Protein AF-A0A224Z3R9-F1 (afdb_monomer)

Organism: NCBI:txid60191

InterPro domains:
  IPR012932 Vitamin K epoxide reductase [PF07884] (18-103)
  IPR012932 Vitamin K epoxide reductase [SM00756] (10-106)
  IPR038354 VKOR domain superfamily [G3DSA:1.20.1440.130] (4-107)
  IPR042406 Vitamin K epoxide reductase complex subunit 1 [PTHR14519] (12-103)
  IPR042406 Vitamin K epoxide reductase complex subunit 1 [cd12917] (35-104)

Foldseek 3Di:
DPPDPVVVVLVVVLVVLLVVLVVLLVVLVLLQVLLVVCVVDVPDADPQCPDPVGGSSVVLPDCCQWLNVPCCVPPNPPDPSRGGPSVVSNVVSVVSNVVSVVVVVPVPPDD

Mean predicted aligned error: 9.03 Å

Solvent-accessible surface area (backbone atoms only — not comparable to full-atom values): 6370 Å² total; per-residue (Å²): 133,81,84,79,56,65,66,63,50,51,52,52,49,47,53,50,51,44,52,52,23,53,52,45,30,54,54,18,52,50,48,40,52,48,49,56,44,42,71,75,33,85,82,60,77,56,91,65,50,78,41,99,90,45,37,50,66,64,53,47,74,33,73,52,22,36,24,68,49,49,38,50,80,75,64,42,80,89,33,90,70,59,37,52,44,30,57,58,41,33,55,47,26,52,50,51,38,52,53,60,47,47,81,74,72,63,84,86,76,72,128

Nearest PDB structures (foldseek):
  6wv8-assembly1_A  TM=9.655E-01  e=5.264E-07  Pseudotevenvirus RB43
  6wvb-assembly1_A  TM=9.705E-01  e=1.877E-06  Pseudotevenvirus RB43
  6wv3-assembly1_A  TM=9.610E-01  e=5.627E-06  Aequorea victoria
  6wvi-assembly1_A  TM=8.363E-01  e=1.607E-04  Aequorea victoria
  6wv4-assembly1_A  TM=8.781E-01  e=9.636E-04  Aequorea victoria

Structure (mmCIF, N/CA/C/O backbone):
data_AF-A0A224Z3R9-F1
#
_entry.id   AF-A0A224Z3R9-F1
#
loop_
_atom_site.group_PDB
_atom_site.id
_atom_site.type_symbol
_atom_site.label_atom_id
_atom_site.label_alt_id
_atom_site.label_comp_id
_atom_site.label_asym_id
_atom_site.label_entity_id
_atom_site.label_seq_id
_atom_site.pdbx_PDB_ins_code
_atom_site.Cartn_x
_atom_site.Cartn_y
_atom_site.Cartn_z
_atom_site.occupancy
_atom_site.B_iso_or_equiv
_atom_site.auth_seq_id
_atom_site.auth_comp_id
_atom_site.auth_asym_id
_atom_site.auth_atom_id
_atom_site.pdbx_PDB_model_num
ATOM 1 N N . MET A 1 1 ? 37.344 -8.173 -14.096 1.00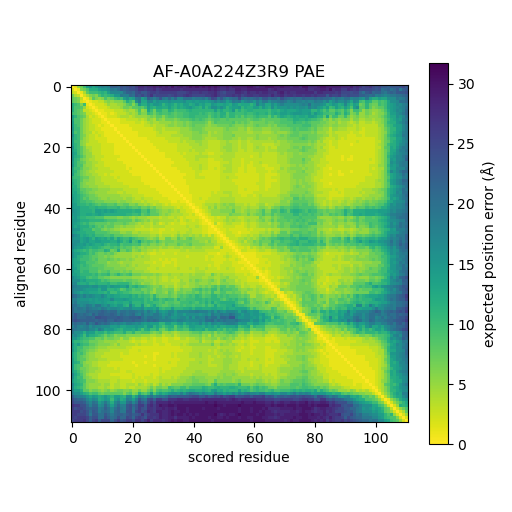 48.84 1 MET A N 1
ATOM 2 C CA . MET A 1 1 ? 35.997 -7.574 -13.969 1.00 48.84 1 MET A CA 1
ATOM 3 C C . MET A 1 1 ? 35.228 -7.816 -15.259 1.00 48.84 1 MET A C 1
ATOM 5 O O . MET A 1 1 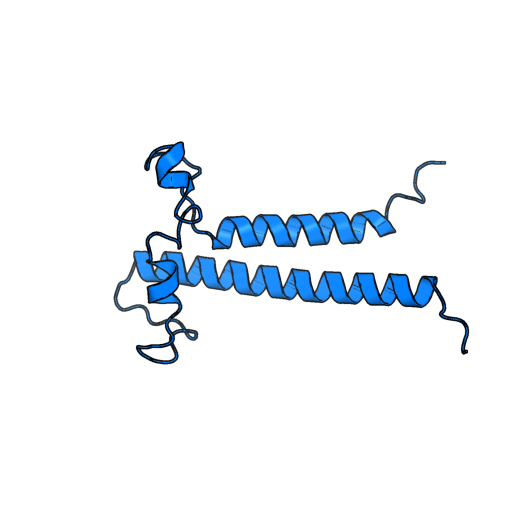? 35.699 -7.387 -16.302 1.00 48.84 1 MET A O 1
ATOM 9 N N . LEU A 1 2 ? 34.089 -8.511 -15.215 1.00 63.53 2 LEU A N 1
ATOM 10 C CA . LEU A 1 2 ? 33.161 -8.565 -16.353 1.00 63.53 2 LEU A CA 1
ATOM 11 C C . LEU A 1 2 ? 32.561 -7.160 -16.575 1.00 63.53 2 LEU A C 1
ATOM 13 O O . LEU A 1 2 ? 32.200 -6.519 -15.584 1.00 63.53 2 LEU A O 1
ATOM 17 N N . PRO A 1 3 ? 32.450 -6.660 -17.820 1.00 59.47 3 PRO A N 1
ATOM 18 C CA . PRO A 1 3 ? 31.829 -5.367 -18.081 1.00 59.47 3 PRO A CA 1
ATOM 19 C C . PRO A 1 3 ? 30.344 -5.437 -17.707 1.00 59.47 3 PRO A C 1
ATOM 21 O O . PRO A 1 3 ? 29.580 -6.235 -18.251 1.00 59.47 3 PRO A O 1
ATOM 24 N N . ALA A 1 4 ? 29.925 -4.615 -16.746 1.00 70.62 4 ALA A N 1
ATOM 25 C CA . ALA A 1 4 ? 28.522 -4.500 -16.375 1.00 70.62 4 ALA A CA 1
ATOM 26 C C . ALA A 1 4 ? 27.751 -3.870 -17.543 1.00 70.62 4 ALA A C 1
ATOM 28 O O . ALA A 1 4 ? 27.922 -2.685 -17.809 1.00 70.62 4 ALA A O 1
ATOM 29 N N . ASN A 1 5 ? 26.909 -4.646 -18.234 1.00 78.19 5 ASN A N 1
ATOM 30 C CA . ASN A 1 5 ? 26.039 -4.135 -19.295 1.00 78.19 5 ASN A CA 1
ATOM 31 C C . ASN A 1 5 ? 25.021 -3.135 -18.691 1.00 78.19 5 ASN A C 1
ATOM 33 O O . ASN A 1 5 ? 24.115 -3.553 -17.955 1.00 78.19 5 ASN A O 1
ATOM 37 N N . PRO A 1 6 ? 25.136 -1.825 -18.983 1.00 74.19 6 PRO A N 1
ATOM 38 C CA . PRO A 1 6 ? 24.301 -0.807 -18.356 1.00 74.19 6 PRO A CA 1
ATOM 39 C C . PRO A 1 6 ? 22.842 -0.861 -18.831 1.00 74.19 6 PRO A C 1
ATOM 41 O O . PRO A 1 6 ? 21.943 -0.549 -18.047 1.00 74.19 6 PRO A O 1
ATOM 44 N N . GLN A 1 7 ? 22.579 -1.333 -20.055 1.00 79.06 7 GLN A N 1
ATOM 45 C CA . GLN A 1 7 ? 21.218 -1.524 -20.570 1.00 79.06 7 GLN A CA 1
ATOM 46 C C . GLN A 1 7 ? 20.515 -2.718 -19.912 1.00 79.06 7 GLN A C 1
ATOM 48 O O . GLN A 1 7 ? 19.363 -2.606 -19.482 1.00 79.06 7 GLN A O 1
ATOM 53 N N . ALA A 1 8 ? 21.220 -3.842 -19.743 1.00 76.75 8 ALA A N 1
ATOM 54 C CA . ALA A 1 8 ? 20.691 -4.997 -19.016 1.00 76.75 8 ALA A CA 1
ATOM 55 C C . ALA A 1 8 ? 20.442 -4.664 -17.534 1.00 76.75 8 ALA A C 1
ATOM 57 O O . ALA A 1 8 ? 19.437 -5.089 -16.962 1.00 76.75 8 ALA A O 1
ATOM 58 N N . ARG A 1 9 ? 21.314 -3.851 -16.919 1.00 78.81 9 ARG A N 1
ATOM 59 C CA . ARG A 1 9 ? 21.136 -3.353 -15.545 1.00 78.81 9 ARG A CA 1
ATOM 60 C C . ARG A 1 9 ? 19.901 -2.457 -15.417 1.00 78.81 9 ARG A C 1
ATOM 62 O O . ARG A 1 9 ? 19.113 -2.654 -14.496 1.00 78.81 9 ARG A O 1
ATOM 69 N N . ARG A 1 10 ? 19.701 -1.515 -16.349 1.00 80.44 10 ARG A N 1
ATOM 70 C CA . ARG A 1 10 ? 18.529 -0.618 -16.371 1.00 80.44 10 ARG A CA 1
ATOM 71 C C . ARG A 1 10 ? 17.225 -1.400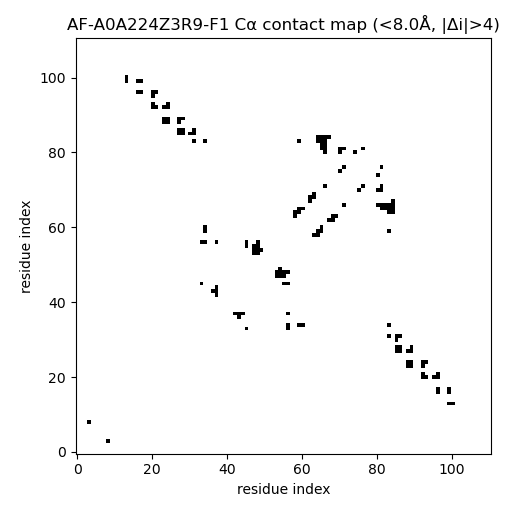 -16.559 1.00 80.44 10 ARG A C 1
ATOM 73 O O . ARG A 1 10 ? 16.266 -1.146 -15.840 1.00 80.44 10 ARG A O 1
ATOM 80 N N . SER A 1 11 ? 17.207 -2.388 -17.452 1.00 79.94 11 SER A N 1
ATOM 81 C CA . SER A 1 11 ? 16.022 -3.226 -17.699 1.00 79.94 11 SER A CA 1
ATOM 82 C C . SER A 1 11 ? 15.655 -4.090 -16.489 1.00 79.94 11 SER A C 1
ATOM 84 O O . SER A 1 11 ? 14.492 -4.139 -16.098 1.00 79.94 11 SER A O 1
ATOM 86 N N . ARG A 1 12 ? 16.644 -4.705 -15.824 1.00 85.31 12 ARG A N 1
ATOM 87 C CA . ARG A 1 12 ? 16.415 -5.459 -14.578 1.00 85.31 12 ARG A CA 1
ATOM 88 C C . ARG A 1 12 ? 15.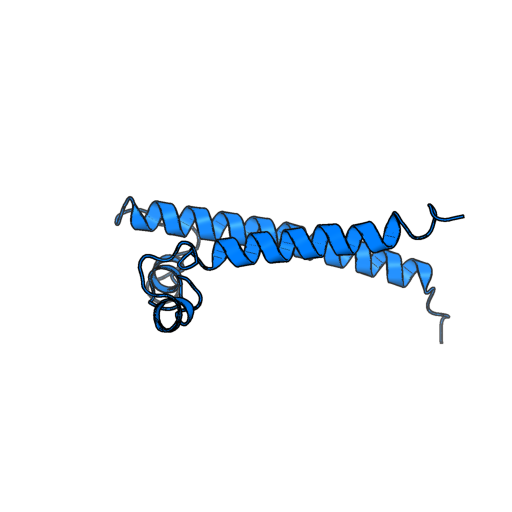877 -4.574 -13.456 1.00 85.31 12 ARG A C 1
ATOM 90 O O . ARG A 1 12 ? 14.978 -5.000 -12.742 1.00 85.31 12 ARG A O 1
ATOM 97 N N . LEU A 1 13 ? 16.392 -3.349 -13.325 1.00 84.88 13 LEU A N 1
ATOM 98 C CA . LEU A 1 13 ? 15.923 -2.399 -12.316 1.00 84.88 13 LEU A CA 1
ATOM 99 C C . LEU A 1 13 ? 14.480 -1.947 -12.584 1.00 84.88 13 LEU A C 1
ATOM 101 O O . LEU A 1 13 ? 13.692 -1.876 -11.648 1.00 84.88 13 LEU A O 1
ATOM 105 N N . LYS A 1 14 ? 14.115 -1.703 -13.850 1.00 85.12 14 LYS A N 1
ATOM 106 C CA . LYS A 1 14 ? 12.735 -1.376 -14.248 1.00 85.12 14 LYS A CA 1
ATOM 107 C C . LYS A 1 14 ? 11.765 -2.509 -13.917 1.00 85.12 14 LYS A C 1
ATOM 109 O O . LYS A 1 14 ? 10.734 -2.256 -13.305 1.00 85.12 14 LYS A O 1
ATOM 114 N N . ILE A 1 15 ? 12.121 -3.749 -14.263 1.00 88.00 15 ILE A N 1
ATOM 115 C CA . ILE A 1 15 ? 11.310 -4.935 -13.948 1.00 88.00 15 ILE A CA 1
ATOM 116 C C . ILE A 1 15 ? 11.171 -5.096 -12.433 1.00 88.00 15 ILE A C 1
ATOM 118 O O . ILE A 1 15 ? 10.064 -5.273 -11.936 1.00 88.00 15 ILE A O 1
ATOM 122 N N . PHE A 1 16 ? 12.275 -4.985 -11.693 1.00 90.31 16 PHE A N 1
ATOM 123 C CA . PHE A 1 16 ? 12.253 -5.063 -10.236 1.00 90.31 16 PHE A CA 1
ATOM 124 C C . PHE A 1 16 ? 11.344 -3.990 -9.625 1.00 90.31 16 PHE A C 1
ATOM 126 O O . PHE A 1 16 ? 10.472 -4.313 -8.823 1.00 90.31 16 PHE A O 1
ATOM 133 N N . ASN A 1 17 ? 11.496 -2.732 -10.047 1.00 89.06 17 ASN A N 1
ATOM 134 C CA . ASN A 1 17 ? 10.670 -1.629 -9.566 1.00 89.06 17 ASN A CA 1
ATOM 135 C C . ASN A 1 17 ? 9.185 -1.853 -9.881 1.00 89.06 17 ASN A C 1
ATOM 137 O O . ASN A 1 17 ? 8.343 -1.661 -9.010 1.00 89.06 17 ASN A O 1
ATOM 141 N N . ALA A 1 18 ? 8.864 -2.311 -11.094 1.00 89.75 18 ALA A N 1
ATOM 142 C CA . ALA A 1 18 ? 7.494 -2.624 -11.484 1.00 89.75 18 ALA A CA 1
ATOM 143 C C . ALA A 1 18 ? 6.892 -3.732 -10.605 1.00 89.75 18 ALA A C 1
ATOM 145 O O . ALA A 1 18 ? 5.788 -3.566 -10.095 1.00 89.75 18 ALA A O 1
ATOM 146 N N . VAL A 1 19 ? 7.632 -4.819 -10.359 1.00 93.69 19 VAL A N 1
ATOM 147 C CA . VAL A 1 19 ? 7.186 -5.916 -9.484 1.00 93.69 19 VAL A CA 1
ATOM 148 C C . VAL A 1 19 ? 6.934 -5.416 -8.062 1.00 93.69 19 VAL A C 1
ATOM 150 O O . VAL A 1 19 ? 5.871 -5.682 -7.505 1.00 93.69 19 VAL A O 1
ATOM 153 N N . VAL A 1 20 ? 7.868 -4.654 -7.485 1.00 93.81 20 VAL A N 1
ATOM 154 C CA . VAL A 1 20 ? 7.714 -4.097 -6.132 1.00 93.81 20 VAL A CA 1
ATOM 155 C C . VAL A 1 20 ? 6.516 -3.151 -6.055 1.00 93.81 20 VAL A C 1
ATOM 157 O O . VAL A 1 20 ? 5.749 -3.234 -5.100 1.00 93.81 20 VAL A O 1
ATOM 160 N N . CYS A 1 21 ? 6.304 -2.298 -7.061 1.00 92.94 21 CYS A N 1
ATOM 161 C CA . CYS A 1 21 ? 5.151 -1.399 -7.097 1.00 92.94 21 CYS A CA 1
ATOM 162 C C . CYS A 1 21 ? 3.831 -2.166 -7.202 1.00 92.94 21 CYS A C 1
ATOM 164 O O . CYS A 1 21 ? 2.897 -1.846 -6.476 1.00 92.94 21 CYS A O 1
ATOM 166 N N . VAL A 1 22 ? 3.748 -3.196 -8.050 1.00 93.69 22 VAL A N 1
ATOM 167 C CA . VAL A 1 22 ? 2.539 -4.028 -8.174 1.00 93.69 22 VAL A CA 1
ATOM 168 C C . VAL A 1 22 ? 2.219 -4.715 -6.848 1.00 93.69 22 VAL A C 1
ATOM 170 O O . VAL A 1 22 ? 1.083 -4.643 -6.384 1.00 93.69 22 VAL A O 1
ATOM 173 N N . VAL A 1 23 ? 3.217 -5.320 -6.196 1.00 96.00 23 VAL A N 1
ATOM 174 C CA . VAL A 1 23 ? 3.040 -5.918 -4.863 1.00 96.00 23 VAL A CA 1
ATOM 175 C C . VAL A 1 23 ? 2.611 -4.856 -3.844 1.00 96.00 23 VAL A C 1
ATOM 177 O O . VAL A 1 23 ? 1.679 -5.088 -3.078 1.00 96.00 23 VAL A O 1
ATOM 180 N N . GLY A 1 24 ? 3.230 -3.674 -3.871 1.00 94.38 24 GLY A N 1
ATOM 181 C CA . GLY A 1 24 ? 2.885 -2.546 -3.006 1.00 94.38 24 GLY A CA 1
ATOM 182 C C . GLY A 1 24 ? 1.439 -2.075 -3.173 1.00 94.38 24 GLY A C 1
ATOM 183 O O . GLY A 1 24 ? 0.746 -1.878 -2.174 1.00 94.38 24 GLY A O 1
ATOM 184 N N . VAL A 1 25 ? 0.944 -1.964 -4.411 1.00 94.62 25 VAL A N 1
ATOM 185 C CA . VAL A 1 25 ? -0.465 -1.641 -4.694 1.00 94.62 25 VAL A CA 1
ATOM 186 C C . VAL A 1 25 ? -1.386 -2.723 -4.139 1.00 94.62 25 VAL A C 1
ATOM 188 O O . VAL A 1 25 ? -2.337 -2.389 -3.440 1.00 94.62 25 VAL A O 1
ATOM 191 N N . VAL A 1 26 ? -1.100 -4.005 -4.389 1.00 96.12 26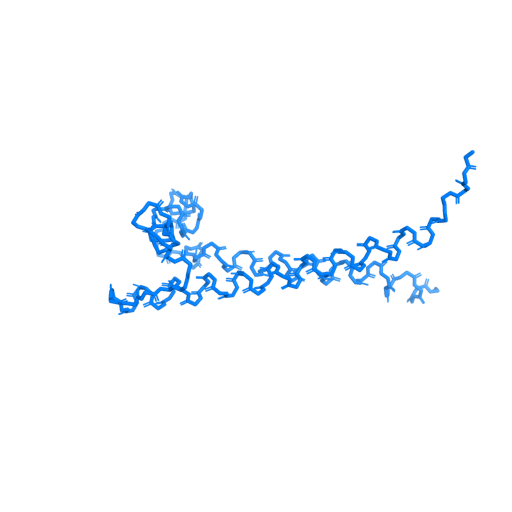 VAL A N 1
ATOM 192 C CA . VAL A 1 26 ? -1.931 -5.119 -3.894 1.00 96.12 26 VAL A CA 1
ATOM 193 C C . VAL A 1 26 ? -2.022 -5.106 -2.368 1.00 96.12 26 VAL A C 1
ATOM 195 O O . VAL A 1 26 ? -3.119 -5.198 -1.820 1.00 96.12 26 VAL A O 1
ATOM 198 N N . VAL A 1 27 ? -0.890 -4.943 -1.677 1.00 94.88 27 VAL A N 1
ATOM 199 C CA . VAL A 1 27 ? -0.854 -4.873 -0.209 1.00 94.88 27 VAL A CA 1
ATOM 200 C C . VAL A 1 27 ? -1.603 -3.643 0.303 1.00 94.88 27 VAL A C 1
ATOM 202 O O . VAL A 1 27 ? -2.340 -3.746 1.280 1.00 94.88 27 VAL A O 1
ATOM 205 N N . SER A 1 28 ? -1.468 -2.497 -0.367 1.00 95.00 28 SER A N 1
ATOM 206 C CA . SER A 1 28 ? -2.140 -1.257 0.040 1.00 95.00 28 SER A CA 1
ATOM 207 C C . SER A 1 28 ? -3.656 -1.337 -0.169 1.00 95.00 28 SER A C 1
ATOM 209 O O . SER A 1 28 ? -4.414 -0.956 0.715 1.00 95.00 28 SER A O 1
ATOM 211 N N . VAL A 1 29 ? -4.120 -1.908 -1.285 1.00 95.12 29 VAL A N 1
ATOM 212 C CA . VAL A 1 29 ? -5.551 -2.179 -1.519 1.00 95.12 29 VAL A CA 1
ATOM 213 C C . VAL A 1 29 ? -6.092 -3.167 -0.489 1.00 95.12 29 VAL A C 1
ATOM 215 O O . VAL A 1 29 ? -7.184 -2.970 0.037 1.00 95.12 29 VAL A O 1
ATOM 218 N N . TYR A 1 30 ? -5.333 -4.214 -0.162 1.00 94.56 30 TYR A N 1
ATOM 219 C CA . TYR A 1 30 ? -5.732 -5.157 0.877 1.00 94.56 30 TYR A CA 1
ATOM 220 C C . TYR A 1 30 ? -5.861 -4.476 2.246 1.00 94.56 30 TYR A C 1
ATOM 222 O O . TYR A 1 30 ? -6.873 -4.664 2.915 1.00 94.56 30 TYR A O 1
ATOM 230 N N . ALA A 1 31 ? -4.893 -3.640 2.633 1.00 93.12 31 ALA A N 1
ATOM 231 C CA . ALA A 1 31 ? -4.960 -2.857 3.866 1.00 93.12 31 ALA A CA 1
ATOM 232 C C . ALA A 1 31 ? -6.198 -1.948 3.899 1.00 93.12 31 ALA A C 1
ATOM 234 O O . ALA A 1 31 ? -6.922 -1.969 4.888 1.00 93.12 31 ALA A O 1
ATOM 235 N N . TYR A 1 32 ? -6.500 -1.258 2.793 1.00 92.88 32 TYR A N 1
ATOM 236 C CA . TYR A 1 32 ? -7.701 -0.428 2.660 1.00 92.88 32 TYR A CA 1
ATOM 237 C C . TYR A 1 32 ? -8.991 -1.230 2.876 1.00 92.88 32 TYR A C 1
ATOM 239 O O . TYR A 1 32 ? -9.853 -0.835 3.654 1.00 92.88 32 TYR A O 1
ATOM 247 N N . VAL A 1 33 ? -9.114 -2.397 2.236 1.00 92.44 33 VAL A N 1
ATOM 248 C CA . VAL A 1 33 ? -10.292 -3.265 2.401 1.00 92.44 33 VAL A CA 1
ATOM 249 C C . VAL A 1 33 ? -10.415 -3.769 3.837 1.00 92.44 33 VAL A C 1
ATOM 251 O O . VAL A 1 33 ? -11.523 -3.840 4.364 1.00 92.44 33 VAL A O 1
ATOM 254 N N . VAL A 1 34 ? -9.297 -4.136 4.468 1.00 92.50 34 VAL A N 1
ATOM 255 C CA . VAL A 1 34 ? -9.287 -4.578 5.866 1.00 92.50 34 VAL A CA 1
ATOM 256 C 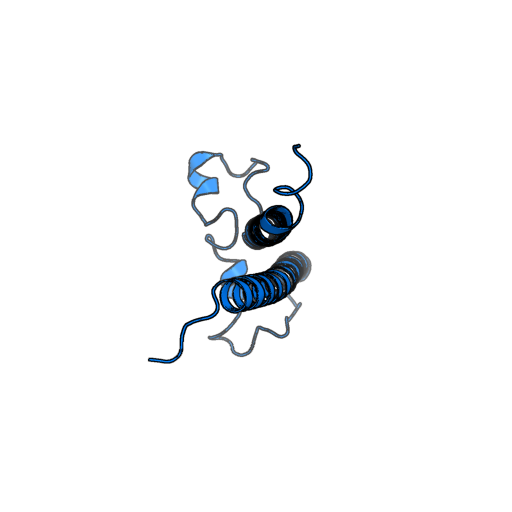C . VAL A 1 34 ? -9.718 -3.448 6.794 1.00 92.50 34 VAL A C 1
ATOM 258 O O . VAL A 1 34 ? -10.573 -3.683 7.638 1.00 92.50 34 VAL A O 1
ATOM 261 N N . GLU A 1 35 ? -9.177 -2.246 6.608 1.00 90.50 35 GLU A N 1
ATOM 262 C CA . GLU A 1 35 ? -9.552 -1.033 7.340 1.00 90.50 35 GLU A CA 1
ATOM 263 C C . GLU A 1 35 ? -11.049 -0.751 7.230 1.00 90.50 35 GLU A C 1
ATOM 265 O O . GLU A 1 35 ? -11.741 -0.710 8.242 1.00 90.50 35 GLU A O 1
ATOM 270 N N . THR A 1 36 ? -11.577 -0.643 6.006 1.00 89.31 36 THR A N 1
ATOM 271 C CA . THR A 1 36 ? -12.998 -0.335 5.789 1.00 89.31 36 THR A CA 1
ATOM 272 C C . THR A 1 36 ? -13.910 -1.406 6.389 1.00 89.31 36 THR A C 1
ATOM 274 O O . THR A 1 36 ? -14.867 -1.082 7.084 1.00 89.31 36 THR A O 1
ATOM 277 N N . ARG A 1 37 ? -13.601 -2.693 6.188 1.00 90.31 37 ARG A N 1
ATOM 278 C CA . ARG A 1 37 ? -14.437 -3.782 6.720 1.00 90.31 37 ARG A CA 1
ATOM 279 C C . ARG A 1 37 ? -14.352 -3.918 8.233 1.00 90.31 37 ARG A C 1
ATOM 281 O O . ARG A 1 37 ? -15.346 -4.276 8.851 1.00 90.31 37 ARG A O 1
ATOM 288 N N . ALA A 1 38 ? -13.189 -3.656 8.822 1.00 88.56 38 ALA A N 1
ATOM 289 C CA . ALA A 1 38 ? -13.027 -3.672 10.270 1.00 88.56 38 ALA A CA 1
ATOM 290 C C . ALA A 1 38 ? -13.722 -2.482 10.950 1.00 88.56 38 ALA A C 1
ATOM 292 O O . ALA A 1 38 ? -14.106 -2.595 12.112 1.00 88.56 38 ALA A O 1
ATOM 293 N N . GLU A 1 39 ? -13.884 -1.358 10.245 1.00 86.19 39 GLU A N 1
ATOM 294 C CA . GLU A 1 39 ? -14.693 -0.224 10.706 1.00 86.19 39 GLU A CA 1
ATOM 295 C C . GLU A 1 39 ? -16.198 -0.508 10.617 1.00 86.19 39 GLU A C 1
ATOM 297 O O . GLU A 1 39 ? -16.943 -0.130 11.520 1.00 86.19 39 GLU A O 1
ATOM 302 N N . GLU A 1 40 ? -16.646 -1.185 9.556 1.00 88.19 40 GLU A N 1
ATOM 303 C CA . GLU A 1 40 ? -18.058 -1.539 9.356 1.00 88.19 40 GLU A CA 1
ATOM 304 C C . GLU A 1 40 ? -18.527 -2.685 10.265 1.00 88.19 40 GLU A C 1
ATOM 306 O O . GLU A 1 40 ? -19.627 -2.623 10.818 1.00 88.19 40 GLU A O 1
ATOM 311 N N . ASP A 1 41 ? -17.710 -3.731 10.425 1.00 89.06 41 ASP A N 1
ATOM 312 C CA . ASP A 1 41 ? -18.037 -4.909 11.227 1.00 89.06 41 ASP A CA 1
ATOM 313 C C . ASP A 1 41 ? -16.919 -5.231 12.238 1.00 89.06 41 ASP A C 1
ATOM 315 O O . ASP A 1 41 ? -15.876 -5.780 11.868 1.00 89.06 41 ASP A O 1
ATOM 319 N N . PRO A 1 42 ? -17.137 -4.996 13.547 1.00 81.50 42 PRO A N 1
ATOM 320 C CA . PRO A 1 42 ? -16.148 -5.298 14.580 1.00 81.50 42 PRO A CA 1
ATOM 321 C C . PRO A 1 42 ? -15.902 -6.804 14.786 1.00 81.50 42 PRO A C 1
ATOM 323 O O . PRO A 1 42 ? -14.986 -7.171 15.524 1.00 81.50 42 PRO A O 1
ATOM 326 N N . LYS A 1 43 ? -16.701 -7.696 14.178 1.00 85.88 43 LYS A N 1
ATOM 327 C CA . LYS A 1 43 ? -16.438 -9.147 14.146 1.00 85.88 43 LYS A CA 1
ATOM 328 C C . LYS A 1 43 ? -15.618 -9.589 12.936 1.00 85.88 43 LYS A C 1
ATOM 330 O O . LYS A 1 43 ? -15.240 -10.762 12.875 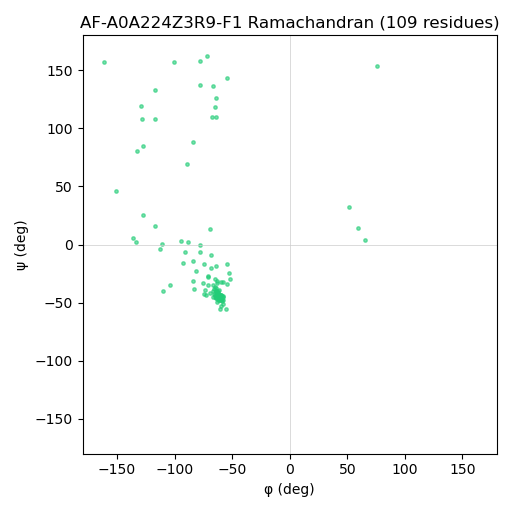1.00 85.88 43 LYS A O 1
ATOM 335 N N . TYR A 1 44 ? -15.335 -8.700 11.987 1.00 87.88 44 TYR A N 1
ATOM 336 C CA . TYR A 1 44 ? -14.513 -9.032 10.834 1.00 87.88 44 TYR A CA 1
ATOM 337 C C . TYR A 1 44 ? -13.085 -9.389 11.271 1.00 87.88 44 TYR A C 1
ATOM 339 O O . TYR A 1 44 ? -12.420 -8.625 11.967 1.00 87.88 44 TYR A O 1
ATOM 347 N N . SER A 1 45 ? -12.605 -10.563 10.851 1.00 87.94 45 SER A N 1
ATOM 348 C CA . SER A 1 45 ? -11.248 -11.034 11.137 1.00 87.94 45 SER A CA 1
ATOM 349 C C . SER A 1 45 ? -10.470 -11.196 9.827 1.00 87.94 45 SER A C 1
ATOM 351 O O . SER A 1 45 ? -10.775 -12.098 9.039 1.00 87.94 45 SER A O 1
ATOM 353 N N . PRO A 1 46 ? -9.499 -10.310 9.541 1.00 90.38 46 PRO A N 1
ATOM 354 C CA . PRO A 1 46 ? -8.707 -10.374 8.320 1.00 90.38 46 PRO A CA 1
ATOM 355 C C . PRO A 1 46 ? -7.622 -11.452 8.399 1.00 90.38 46 PRO A C 1
ATOM 357 O O . PRO A 1 46 ? -7.125 -11.788 9.469 1.00 90.38 46 PRO A O 1
ATOM 360 N N . MET A 1 47 ? -7.144 -11.923 7.243 1.00 90.69 47 MET A N 1
ATOM 361 C CA . MET A 1 47 ? -6.114 -12.977 7.179 1.00 90.69 47 MET A CA 1
ATOM 362 C C . MET A 1 47 ? -4.763 -12.564 7.778 1.00 90.69 47 MET A C 1
ATOM 364 O O . MET A 1 47 ? -3.925 -13.416 8.056 1.00 90.69 47 MET A O 1
ATOM 368 N N . CYS A 1 48 ? -4.526 -11.262 7.936 1.00 91.44 48 CYS A N 1
ATOM 369 C CA . CYS A 1 48 ? -3.277 -10.750 8.485 1.00 91.44 48 CYS A CA 1
ATOM 370 C C . CYS A 1 48 ? -3.340 -10.494 10.005 1.00 91.44 48 CYS A C 1
ATOM 372 O O . CY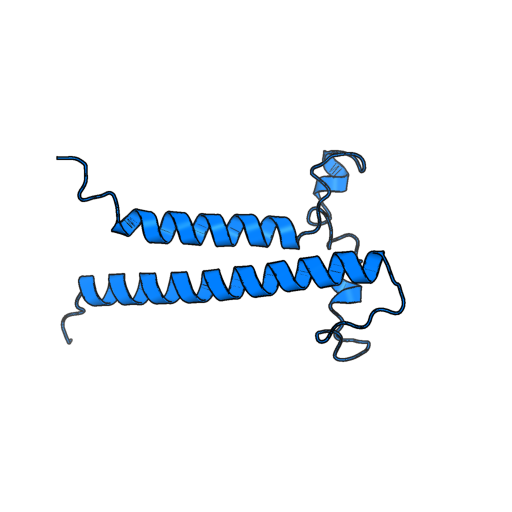S A 1 48 ? -2.341 -10.087 10.597 1.00 91.44 48 CYS A O 1
ATOM 374 N N . ASP A 1 49 ? -4.471 -10.812 10.649 1.00 91.31 49 ASP A N 1
ATOM 375 C CA . ASP A 1 49 ? -4.556 -10.997 12.101 1.00 91.31 49 ASP A CA 1
ATOM 376 C C . ASP A 1 49 ? -4.129 -12.428 12.466 1.00 91.31 49 ASP A C 1
ATOM 378 O O . ASP A 1 49 ? -4.935 -13.350 12.540 1.00 91.31 49 ASP A O 1
ATOM 382 N N . LEU A 1 50 ? -2.827 -12.620 12.687 1.00 89.94 50 LEU A N 1
ATOM 383 C CA . LEU A 1 50 ? -2.228 -13.935 12.960 1.00 89.94 50 LEU A CA 1
ATOM 384 C C . LEU A 1 50 ? -2.324 -14.334 14.439 1.00 89.94 50 LEU A C 1
ATOM 386 O O . LEU A 1 50 ? -2.347 -15.514 14.784 1.00 89.94 50 LEU A O 1
ATOM 390 N N . SER A 1 51 ? -2.296 -13.346 15.332 1.00 87.31 51 SER A N 1
ATOM 391 C CA . SER A 1 51 ? -2.244 -13.534 16.782 1.00 87.31 51 SER A CA 1
ATOM 392 C C . SER A 1 51 ? -2.692 -12.247 17.481 1.00 87.31 51 SER A C 1
ATOM 394 O O . SER A 1 51 ? -2.543 -11.168 16.906 1.00 87.31 51 SER A O 1
ATOM 396 N N . PRO A 1 52 ? -3.164 -12.285 18.741 1.00 83.38 52 PRO A N 1
ATOM 397 C CA . PRO A 1 52 ? -3.471 -11.074 19.507 1.00 83.38 52 PRO A CA 1
ATOM 398 C C . PRO A 1 52 ? -2.328 -10.044 19.569 1.00 83.38 52 PRO A C 1
ATOM 400 O O . PRO A 1 52 ? -2.617 -8.858 19.743 1.00 83.38 52 PRO A O 1
ATOM 403 N N . ASN A 1 53 ? -1.070 -10.472 19.410 1.00 87.50 53 ASN A N 1
ATOM 404 C CA . ASN A 1 53 ? 0.107 -9.594 19.379 1.00 87.50 53 ASN A CA 1
ATOM 405 C C . ASN A 1 53 ? 0.514 -9.142 17.964 1.00 87.50 53 ASN A C 1
ATOM 407 O O . ASN A 1 53 ? 1.281 -8.195 17.832 1.00 87.50 53 ASN A O 1
ATOM 411 N N . VAL A 1 54 ? 0.022 -9.806 16.913 1.00 87.81 54 VAL A N 1
ATOM 412 C CA . VAL A 1 54 ? 0.321 -9.494 15.506 1.00 87.81 54 VAL A CA 1
ATOM 413 C C . VAL A 1 54 ? -1.007 -9.350 14.776 1.00 87.81 54 VAL A C 1
ATOM 415 O O . VAL A 1 54 ? -1.531 -10.312 14.212 1.00 87.81 54 VAL A O 1
ATOM 418 N N . SER A 1 55 ? -1.566 -8.142 14.864 1.00 90.81 55 SER A N 1
ATOM 419 C CA . SER A 1 55 ? -2.860 -7.798 14.283 1.00 90.81 55 SER A CA 1
ATOM 420 C C . SER A 1 55 ? -2.765 -6.533 13.438 1.00 90.81 55 SER A C 1
ATOM 422 O O . SER A 1 55 ? -2.456 -5.452 13.946 1.00 90.81 55 SER A O 1
ATOM 424 N N . CYS A 1 56 ? -3.069 -6.681 12.151 1.00 90.94 56 CYS A N 1
ATOM 425 C CA . CYS A 1 56 ? -3.271 -5.568 11.233 1.00 90.94 56 CYS A CA 1
ATOM 426 C C . CYS A 1 56 ? -4.415 -4.676 11.690 1.00 90.94 56 CYS A C 1
ATOM 428 O O . CYS A 1 56 ? -4.281 -3.460 11.677 1.00 90.94 56 CYS A O 1
ATOM 430 N N . THR A 1 57 ? -5.523 -5.278 12.127 1.00 89.75 57 THR A N 1
ATOM 431 C CA . THR A 1 57 ? -6.724 -4.546 12.537 1.00 89.75 57 THR A CA 1
ATOM 432 C C . THR A 1 57 ? -6.414 -3.588 13.681 1.00 89.75 57 THR A C 1
ATOM 434 O O . THR A 1 57 ? -6.791 -2.421 13.637 1.00 89.75 57 THR A O 1
ATOM 437 N N . LYS A 1 58 ? -5.655 -4.044 14.689 1.00 87.38 58 LYS A N 1
ATOM 438 C CA . LYS A 1 58 ? -5.197 -3.188 15.795 1.00 87.38 58 LYS A CA 1
ATOM 439 C C . LYS A 1 58 ? -4.258 -2.078 15.329 1.00 87.38 58 LYS A C 1
ATOM 441 O O . LYS A 1 58 ? -4.345 -0.966 15.840 1.00 87.38 58 LYS A O 1
ATOM 446 N N . ALA A 1 59 ? -3.356 -2.377 14.396 1.00 88.38 59 ALA A N 1
ATOM 447 C CA . ALA A 1 59 ? -2.428 -1.386 13.862 1.00 88.38 59 ALA A CA 1
ATOM 448 C C . ALA A 1 59 ? -3.165 -0.297 13.066 1.00 88.38 59 ALA A C 1
ATOM 450 O O . ALA A 1 59 ? -2.914 0.890 13.267 1.00 88.38 59 ALA A O 1
ATOM 451 N N . PHE A 1 60 ? -4.106 -0.691 12.214 1.00 87.56 60 PHE A N 1
ATOM 452 C CA . PHE A 1 60 ? -4.853 0.219 11.355 1.00 87.56 60 PHE A CA 1
ATOM 453 C C . PHE A 1 60 ? -5.929 1.026 12.095 1.00 87.56 60 PHE A C 1
ATOM 455 O O . PHE A 1 60 ? -6.126 2.196 11.794 1.00 87.56 60 PHE A O 1
ATOM 462 N N . ASN A 1 61 ? -6.558 0.461 13.129 1.00 85.94 61 ASN A N 1
ATOM 463 C CA . ASN A 1 61 ? -7.481 1.203 14.000 1.00 85.94 61 ASN A CA 1
ATOM 464 C C . ASN A 1 61 ? -6.772 2.103 15.029 1.00 85.94 61 ASN A C 1
ATOM 466 O O . ASN A 1 61 ? -7.432 2.757 15.838 1.00 85.94 61 ASN A O 1
ATOM 470 N N . SER A 1 62 ? -5.437 2.132 15.052 1.00 87.25 62 SER A N 1
ATOM 471 C CA . SER A 1 62 ? -4.698 3.046 15.927 1.00 87.25 62 SER A CA 1
ATOM 472 C C . SER A 1 62 ? -4.807 4.501 15.448 1.00 87.25 62 SER A C 1
ATOM 474 O O . SER A 1 62 ? -5.094 4.758 14.280 1.00 87.25 62 SER A O 1
ATOM 476 N N . GLU A 1 63 ? -4.496 5.468 16.322 1.00 81.88 63 GLU A N 1
ATOM 477 C CA . GLU A 1 63 ? -4.419 6.903 15.967 1.00 81.88 63 GLU A CA 1
ATOM 478 C C . GLU A 1 63 ? -3.522 7.148 14.739 1.00 81.88 63 GLU A C 1
ATOM 480 O O . GLU A 1 63 ? -3.764 8.057 13.952 1.00 81.88 63 GLU A O 1
ATOM 485 N N . TYR A 1 64 ? -2.516 6.295 14.530 1.00 83.69 64 TYR A N 1
ATOM 486 C CA . TYR A 1 64 ? -1.576 6.411 13.422 1.00 83.69 64 TYR A CA 1
ATOM 487 C C . TYR A 1 64 ? -2.071 5.802 12.115 1.00 83.69 64 TYR A C 1
ATOM 489 O O . TYR A 1 64 ? -1.454 6.075 11.091 1.00 83.69 64 TYR A O 1
ATOM 497 N N . GLY A 1 65 ? -3.131 4.989 12.115 1.00 82.69 65 GLY A N 1
ATOM 498 C CA . GLY A 1 65 ? -3.633 4.309 10.915 1.00 82.69 65 GLY A CA 1
ATOM 499 C C . GLY A 1 65 ? -4.376 5.223 9.936 1.00 82.69 65 GLY A C 1
ATOM 500 O O . GLY A 1 65 ? -4.497 4.896 8.755 1.00 82.69 65 GLY A O 1
ATOM 501 N N . LYS A 1 66 ? -4.799 6.409 10.392 1.00 84.06 66 LYS A N 1
ATOM 502 C CA . LYS A 1 66 ? -5.417 7.449 9.559 1.00 84.06 66 LYS A CA 1
ATOM 503 C C . LYS A 1 66 ? -4.563 8.705 9.531 1.00 84.06 66 LYS A C 1
ATOM 505 O O . LYS A 1 66 ? -4.128 9.202 10.569 1.00 84.06 66 LYS A O 1
ATOM 510 N N . GLY A 1 67 ? -4.344 9.249 8.337 1.00 80.38 67 GLY A N 1
ATOM 511 C CA . GLY A 1 67 ? -3.625 10.505 8.134 1.00 80.38 67 GLY A CA 1
ATOM 512 C C . GLY A 1 67 ? -2.255 10.560 8.822 1.00 80.38 67 GLY A C 1
ATOM 513 O O . GLY A 1 67 ? -1.838 11.624 9.291 1.00 80.38 67 GLY A O 1
ATOM 514 N N . MET A 1 68 ? -1.579 9.411 8.936 1.00 82.94 68 MET A N 1
ATOM 515 C CA . MET A 1 68 ? -0.291 9.232 9.616 1.00 82.94 68 MET A CA 1
ATOM 516 C C . MET A 1 68 ? -0.294 9.616 11.112 1.00 82.94 68 MET A C 1
ATOM 518 O O . MET A 1 68 ? 0.774 9.832 11.683 1.00 82.94 68 MET A O 1
ATOM 522 N N . GLY A 1 69 ? -1.465 9.783 11.744 1.00 78.19 69 GLY A N 1
ATOM 523 C CA . GLY A 1 69 ? -1.613 10.316 13.112 1.00 78.19 69 GLY A CA 1
ATOM 524 C C . GLY A 1 69 ? -1.177 11.779 13.288 1.00 78.19 69 GLY A C 1
ATOM 525 O O . GLY A 1 69 ? -1.184 12.316 14.395 1.00 78.19 69 GLY A O 1
ATOM 526 N N . LEU A 1 70 ? -0.786 12.446 12.198 1.00 79.06 70 LEU A N 1
ATOM 527 C CA . LEU A 1 70 ? -0.296 13.825 12.198 1.00 79.06 70 LEU A CA 1
ATOM 528 C C . LEU A 1 70 ? -1.291 14.770 11.530 1.00 79.06 70 LEU A C 1
ATOM 530 O O . LEU A 1 70 ? -1.516 15.869 12.033 1.00 79.06 70 LEU A O 1
ATOM 534 N N . LEU A 1 71 ? -1.926 14.352 10.430 1.00 75.38 71 LEU A N 1
ATOM 535 C CA . LEU A 1 71 ? -2.827 15.216 9.658 1.00 75.38 71 LEU A CA 1
ATOM 536 C C . LEU A 1 71 ? -4.049 15.664 10.470 1.00 75.38 71 LEU A C 1
ATOM 538 O O . LEU A 1 71 ? -4.489 16.803 10.326 1.00 75.38 71 LEU A O 1
ATOM 542 N N . GLN A 1 72 ? -4.519 14.827 11.397 1.00 69.81 72 GLN A N 1
ATOM 543 C CA . GLN A 1 72 ? -5.586 15.162 12.348 1.00 69.81 72 GLN A CA 1
ATOM 544 C C . GLN A 1 72 ? -5.231 16.366 13.241 1.00 69.81 72 GLN A C 1
ATOM 546 O O . GLN A 1 72 ? -6.104 17.158 13.589 1.00 69.81 72 GLN A O 1
ATOM 551 N N . ARG A 1 73 ? -3.943 16.553 13.566 1.00 71.62 73 ARG A N 1
ATOM 552 C CA . ARG A 1 73 ? -3.456 17.652 14.420 1.00 71.62 73 ARG A CA 1
ATOM 553 C C . ARG A 1 73 ? -3.288 18.974 13.671 1.00 71.62 73 ARG A C 1
ATOM 555 O O . ARG A 1 73 ? -3.300 20.022 14.305 1.00 71.62 73 ARG A O 1
ATOM 562 N N . PHE A 1 74 ? -3.126 18.931 12.347 1.00 71.25 74 PHE A N 1
ATOM 563 C CA . PHE A 1 74 ? -2.873 20.121 11.526 1.00 71.25 74 PHE A CA 1
ATOM 564 C C . PHE A 1 74 ? -4.093 20.603 10.738 1.00 71.25 74 PHE A C 1
ATOM 566 O O . PHE A 1 74 ? -4.243 21.806 10.549 1.00 71.25 74 PHE A O 1
ATOM 573 N N . VAL A 1 75 ? -4.950 19.693 10.264 1.00 68.81 75 VAL A N 1
ATOM 574 C CA . VAL A 1 75 ? -6.029 20.018 9.310 1.00 68.81 75 VAL A CA 1
ATOM 575 C C . VAL A 1 75 ? -7.429 19.853 9.933 1.00 68.81 75 VAL A C 1
ATOM 577 O O . VAL A 1 75 ? -8.429 20.203 9.316 1.00 68.81 75 VAL A O 1
ATOM 580 N N . GLY A 1 76 ? -7.527 19.377 11.179 1.00 61.88 76 GLY A N 1
ATOM 581 C CA . GLY A 1 76 ? -8.803 19.087 11.841 1.00 61.88 76 GLY A CA 1
ATOM 582 C C . GLY A 1 76 ? -9.454 17.791 11.337 1.00 61.88 76 GLY A C 1
ATOM 583 O O . GLY A 1 76 ? -9.214 17.347 10.215 1.00 61.88 76 GLY A O 1
ATOM 584 N N . ASN A 1 77 ? -10.266 17.161 12.189 1.00 61.47 77 ASN A N 1
ATOM 585 C CA . ASN A 1 77 ? -10.797 15.809 11.956 1.00 61.47 77 ASN A CA 1
ATOM 586 C C . ASN A 1 77 ? -11.813 15.704 10.804 1.00 61.47 77 ASN A C 1
ATOM 588 O O . ASN A 1 77 ? -11.988 14.616 10.269 1.00 61.47 77 ASN A O 1
ATOM 592 N N . ASP A 1 78 ? -12.435 16.813 10.396 1.00 62.78 78 ASP A N 1
ATOM 593 C CA . ASP A 1 78 ? -13.428 16.852 9.307 1.00 62.78 78 ASP A CA 1
ATOM 594 C C . ASP A 1 78 ? -12.813 17.067 7.918 1.00 62.78 78 ASP A C 1
ATOM 596 O O . ASP A 1 78 ? -13.513 17.186 6.910 1.00 62.78 78 ASP A O 1
ATOM 600 N N . SER A 1 79 ? -11.487 17.143 7.838 1.00 69.06 79 SER A N 1
ATOM 601 C CA . SER A 1 79 ? -10.815 17.365 6.569 1.00 69.06 79 SER A CA 1
ATOM 602 C C . SER A 1 79 ? -10.755 16.089 5.740 1.00 69.06 79 SER A C 1
ATOM 604 O O . SER A 1 79 ? -10.358 15.032 6.221 1.00 69.06 79 SER A O 1
ATOM 606 N N . VAL A 1 80 ? -11.026 16.218 4.436 1.00 72.62 80 VAL A N 1
ATOM 607 C CA . VAL A 1 80 ? -10.915 15.143 3.422 1.00 72.62 80 VAL A CA 1
ATOM 608 C C . VAL A 1 80 ? -9.520 14.492 3.405 1.00 72.62 80 VAL A C 1
ATOM 610 O O . VAL A 1 80 ? -9.359 13.394 2.888 1.00 72.62 80 VAL A O 1
ATOM 613 N N . LEU A 1 81 ? -8.521 15.149 4.005 1.00 72.00 81 LEU A N 1
ATOM 614 C CA . LEU A 1 81 ? -7.156 14.666 4.204 1.00 72.00 81 LEU A CA 1
ATOM 615 C C . LEU A 1 81 ? -6.996 13.658 5.358 1.00 72.00 81 LEU A C 1
ATOM 617 O O . LEU A 1 81 ? -5.915 13.107 5.519 1.00 72.00 81 LEU A O 1
ATOM 621 N N . VAL A 1 82 ? -8.016 13.387 6.173 1.00 77.69 82 VAL A N 1
ATOM 622 C CA . VAL A 1 82 ? -7.964 12.316 7.182 1.00 77.69 82 VAL A CA 1
ATOM 623 C C . VAL A 1 82 ? -8.456 11.017 6.542 1.00 77.69 82 VAL A C 1
ATOM 625 O O . VAL A 1 82 ? -9.541 10.522 6.827 1.00 77.69 82 VAL A O 1
ATOM 628 N N . GLN A 1 83 ? -7.655 10.483 5.620 1.00 83.69 83 GLN A N 1
ATOM 629 C CA . GLN A 1 83 ? -7.903 9.195 4.965 1.00 83.69 83 GLN A CA 1
ATOM 630 C C . GLN A 1 83 ? -7.048 8.087 5.593 1.00 83.69 83 GLN A C 1
ATOM 632 O O . GLN A 1 83 ? -6.005 8.381 6.190 1.00 83.69 83 GLN A O 1
ATOM 637 N N . PRO A 1 84 ? -7.456 6.816 5.456 1.00 87.19 84 PRO A N 1
ATOM 638 C CA . PRO A 1 84 ? -6.619 5.688 5.834 1.00 87.19 84 PRO A CA 1
ATOM 639 C C . PRO A 1 84 ? -5.251 5.736 5.141 1.00 87.19 84 PRO A C 1
ATOM 641 O O . PRO A 1 84 ? -5.134 6.119 3.972 1.00 87.19 84 PRO A O 1
ATOM 644 N N . ASN A 1 85 ? -4.200 5.328 5.853 1.00 89.00 85 ASN A N 1
ATOM 645 C CA . ASN A 1 85 ? -2.824 5.385 5.349 1.00 89.00 85 ASN A CA 1
ATOM 646 C C . ASN A 1 85 ? -2.632 4.592 4.050 1.00 89.00 85 ASN A C 1
ATOM 648 O O . ASN A 1 85 ? -1.838 4.970 3.184 1.00 89.00 85 ASN A O 1
ATOM 652 N N . SER A 1 86 ? -3.389 3.505 3.909 1.00 89.94 86 SER A N 1
ATOM 653 C CA . SER A 1 86 ? -3.423 2.648 2.730 1.00 89.94 86 SER A CA 1
ATOM 654 C C . SER A 1 86 ? -3.713 3.419 1.433 1.00 89.94 86 SER A C 1
ATOM 656 O O . SER A 1 86 ? -3.105 3.121 0.404 1.00 89.94 86 SER A O 1
ATOM 658 N N . VAL A 1 87 ? -4.537 4.474 1.476 1.00 90.50 87 VAL A N 1
ATOM 659 C CA . VAL A 1 87 ? -4.855 5.328 0.313 1.00 90.50 87 VAL A CA 1
ATOM 660 C C . VAL A 1 87 ? -3.615 6.069 -0.188 1.00 90.50 87 VAL A C 1
ATOM 662 O O . VAL A 1 87 ? -3.345 6.088 -1.391 1.00 90.50 87 VAL A O 1
ATOM 665 N N . TYR A 1 88 ? -2.809 6.622 0.721 1.00 90.75 88 TYR A N 1
ATOM 666 C CA . TYR A 1 88 ? -1.541 7.264 0.360 1.00 90.75 88 TYR A CA 1
ATOM 667 C C . TYR A 1 88 ? -0.544 6.260 -0.223 1.00 90.75 88 TYR A C 1
ATOM 669 O O . TYR A 1 88 ? 0.166 6.587 -1.174 1.00 90.75 88 TYR A O 1
ATOM 677 N N . GLY A 1 89 ? -0.533 5.029 0.298 1.00 91.25 89 GLY A N 1
ATOM 678 C CA . GLY A 1 89 ? 0.248 3.923 -0.256 1.00 91.25 89 GLY A CA 1
ATOM 679 C C . GLY A 1 89 ? -0.133 3.610 -1.705 1.00 91.25 89 GLY A C 1
ATOM 680 O O . GLY A 1 89 ? 0.742 3.543 -2.568 1.00 91.25 89 GLY A O 1
ATOM 681 N N . ILE A 1 90 ? -1.433 3.503 -2.003 1.00 92.62 90 ILE A N 1
ATOM 682 C CA . ILE A 1 90 ? -1.931 3.285 -3.372 1.00 92.62 90 ILE A CA 1
ATOM 683 C C . ILE A 1 90 ? -1.456 4.409 -4.299 1.00 92.62 90 ILE A C 1
ATOM 685 O O . ILE A 1 90 ? -0.862 4.128 -5.341 1.00 92.62 90 ILE A O 1
ATOM 689 N N . ILE A 1 91 ? -1.662 5.673 -3.912 1.00 92.81 91 ILE A N 1
ATOM 690 C CA . ILE A 1 91 ? -1.250 6.839 -4.713 1.00 92.81 91 ILE A CA 1
ATOM 691 C C . ILE A 1 91 ? 0.259 6.808 -4.971 1.00 92.81 91 ILE A C 1
ATOM 693 O O . ILE A 1 91 ? 0.698 7.007 -6.107 1.00 92.81 91 ILE A O 1
ATOM 697 N N . PHE A 1 92 ? 1.056 6.521 -3.940 1.00 93.31 92 PHE A N 1
ATOM 698 C CA . PHE A 1 92 ? 2.507 6.442 -4.045 1.00 93.31 92 PHE A CA 1
ATOM 699 C C . PHE A 1 92 ? 2.949 5.355 -5.031 1.00 93.31 92 PHE A C 1
ATOM 701 O O . PHE A 1 92 ? 3.650 5.659 -5.997 1.00 93.31 92 PHE A O 1
ATOM 708 N N . TYR A 1 93 ? 2.517 4.105 -4.843 1.00 91.94 93 TYR A N 1
ATOM 709 C CA . TYR A 1 93 ? 2.962 3.001 -5.695 1.00 91.94 93 TYR A CA 1
ATOM 710 C C . TYR A 1 93 ? 2.469 3.130 -7.138 1.00 91.94 93 TYR A C 1
ATOM 712 O O . TYR A 1 93 ? 3.215 2.802 -8.060 1.00 91.94 93 TYR A O 1
ATOM 720 N N . VAL A 1 94 ? 1.262 3.662 -7.359 1.00 92.19 94 VAL A N 1
ATOM 721 C CA . VAL A 1 94 ? 0.764 3.968 -8.710 1.00 92.19 94 VAL A CA 1
ATOM 722 C C . VAL A 1 94 ? 1.614 5.058 -9.364 1.00 92.19 94 VAL A C 1
ATOM 724 O O . VAL A 1 94 ? 2.037 4.898 -10.507 1.00 92.19 94 VAL A O 1
ATOM 727 N N . THR A 1 95 ? 1.933 6.135 -8.642 1.00 89.44 95 THR A N 1
ATOM 728 C CA . THR A 1 95 ? 2.759 7.234 -9.170 1.00 89.44 95 THR A CA 1
ATOM 729 C C . THR A 1 95 ? 4.171 6.760 -9.514 1.00 89.44 95 THR A C 1
ATOM 731 O O . THR A 1 95 ? 4.684 7.071 -10.589 1.00 89.44 95 THR A O 1
ATOM 734 N N . VAL A 1 96 ? 4.794 5.963 -8.639 1.00 90.19 96 VAL A N 1
ATOM 735 C CA . VAL A 1 96 ? 6.128 5.388 -8.874 1.00 90.19 96 VAL A CA 1
ATOM 736 C C . VAL A 1 96 ? 6.109 4.398 -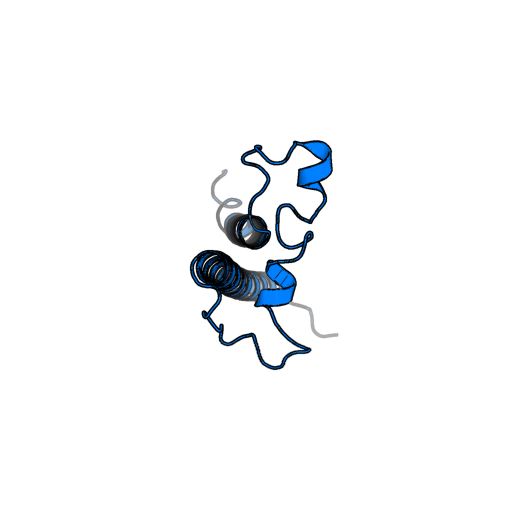10.039 1.00 90.19 96 VAL A C 1
ATOM 738 O O . VAL A 1 96 ? 7.048 4.390 -10.836 1.00 90.19 96 VAL A O 1
ATOM 741 N N . LEU A 1 97 ? 5.046 3.602 -10.187 1.00 88.50 97 LEU A N 1
ATOM 742 C CA . LEU A 1 97 ? 4.881 2.695 -11.321 1.00 88.50 97 LEU A CA 1
ATOM 743 C C . LEU A 1 97 ? 4.782 3.475 -12.638 1.00 88.50 97 LEU A C 1
ATOM 745 O O . LEU A 1 97 ? 5.529 3.190 -13.571 1.00 88.50 97 LEU A O 1
ATOM 749 N N . ILE A 1 98 ? 3.918 4.493 -12.697 1.00 87.75 98 ILE A N 1
ATOM 750 C CA . ILE A 1 98 ? 3.749 5.351 -13.876 1.00 87.75 98 ILE A CA 1
ATOM 751 C C . ILE A 1 98 ? 5.073 6.046 -14.213 1.00 87.75 98 ILE A C 1
ATOM 753 O O . ILE A 1 98 ? 5.579 5.896 -15.321 1.00 87.75 98 ILE A O 1
ATOM 757 N N . CYS A 1 99 ? 5.697 6.731 -13.254 1.00 84.94 99 CYS A N 1
ATOM 758 C CA . CYS A 1 99 ? 6.964 7.433 -13.467 1.00 84.94 99 CYS A CA 1
ATOM 759 C C . CYS A 1 99 ? 8.102 6.474 -13.875 1.00 84.94 99 CYS A C 1
ATOM 761 O O . CYS A 1 99 ? 8.890 6.766 -14.777 1.00 84.94 99 CYS A O 1
ATOM 763 N N . GLY A 1 100 ? 8.163 5.283 -13.272 1.00 82.69 100 GLY A N 1
ATOM 764 C CA . GLY A 1 100 ? 9.140 4.246 -13.606 1.00 82.69 100 GLY A CA 1
ATOM 765 C C . GLY A 1 100 ? 8.991 3.690 -15.027 1.00 82.69 100 GLY A C 1
ATOM 766 O O . GLY A 1 100 ? 9.992 3.299 -15.633 1.00 82.69 100 GLY A O 1
ATOM 767 N N . MET A 1 101 ? 7.770 3.693 -15.573 1.00 74.25 101 MET A N 1
ATOM 768 C CA . MET A 1 101 ? 7.484 3.308 -16.960 1.00 74.25 101 MET A CA 1
ATOM 769 C C . MET A 1 101 ? 7.711 4.460 -17.950 1.00 74.25 101 MET A C 1
ATOM 771 O O . MET A 1 101 ? 8.261 4.227 -19.025 1.00 74.25 101 MET A O 1
ATOM 775 N N . LEU A 1 102 ? 7.371 5.702 -17.582 1.00 69.69 102 LEU A N 1
ATOM 776 C CA . LEU A 1 102 ? 7.553 6.889 -18.432 1.00 69.69 102 LEU A CA 1
ATOM 777 C C . LEU A 1 102 ? 9.033 7.171 -18.749 1.00 69.69 102 LEU A C 1
ATOM 779 O O . LEU A 1 102 ? 9.354 7.517 -19.882 1.00 69.69 102 LEU A O 1
ATOM 783 N N . ASN A 1 103 ? 9.952 6.862 -17.826 1.00 60.12 103 ASN A N 1
ATOM 784 C CA . ASN A 1 103 ? 11.412 6.863 -18.058 1.00 60.12 103 ASN A CA 1
ATOM 785 C C . ASN A 1 103 ? 11.901 5.730 -19.005 1.00 60.12 103 ASN A C 1
ATOM 787 O O . ASN A 1 103 ? 13.081 5.356 -19.044 1.00 60.12 103 ASN A O 1
ATOM 791 N N . GLY A 1 104 ? 10.984 5.072 -19.715 1.00 52.97 104 GLY A N 1
ATOM 792 C CA . GLY A 1 104 ? 11.250 4.171 -20.833 1.00 52.97 104 GLY A CA 1
ATOM 793 C C . GLY A 1 104 ? 10.330 4.358 -22.033 1.00 52.97 104 GLY A C 1
ATOM 794 O O . GLY A 1 104 ? 10.423 3.539 -22.937 1.00 52.97 104 GLY A O 1
ATOM 795 N N . GLY A 1 105 ? 9.451 5.365 -22.029 1.00 48.06 105 GLY A N 1
ATOM 796 C CA . GLY A 1 105 ? 8.463 5.579 -23.090 1.00 48.06 105 GLY A CA 1
ATOM 797 C C . GLY A 1 105 ? 8.364 7.016 -23.597 1.00 48.06 105 GLY A C 1
ATOM 798 O O . GLY A 1 105 ? 7.521 7.279 -24.444 1.00 48.06 105 GLY A O 1
ATOM 799 N N . CYS A 1 106 ? 9.184 7.946 -23.096 1.00 45.22 106 CYS A N 1
ATOM 800 C CA . CYS A 1 106 ? 9.204 9.324 -23.593 1.00 45.22 106 CYS A CA 1
ATOM 801 C C . CYS A 1 106 ? 10.591 9.986 -23.448 1.00 45.22 106 CYS A C 1
ATOM 803 O O . CYS A 1 106 ? 10.708 11.104 -22.966 1.00 45.22 106 CYS A O 1
ATOM 805 N N . GLU A 1 107 ? 11.657 9.277 -23.829 1.00 48.47 107 GLU A N 1
ATOM 806 C CA . GLU A 1 107 ? 12.912 9.912 -24.292 1.00 48.47 107 GLU A CA 1
ATOM 807 C C . GLU A 1 107 ? 13.133 9.675 -25.804 1.00 48.47 107 GLU A C 1
ATOM 809 O O . GLU A 1 107 ? 14.100 10.177 -26.356 1.00 48.47 107 GLU A O 1
ATOM 814 N N . ASP A 1 108 ? 12.211 8.978 -26.490 1.00 46.22 108 ASP A N 1
ATOM 815 C CA . ASP A 1 108 ? 12.259 8.703 -27.940 1.00 46.22 108 ASP A CA 1
ATOM 816 C C . ASP A 1 108 ? 11.072 9.336 -28.715 1.00 46.22 108 ASP A C 1
ATOM 818 O O . ASP A 1 108 ? 10.770 8.939 -29.837 1.00 46.22 108 ASP A O 1
ATOM 822 N N . CYS A 1 109 ? 10.341 10.293 -28.125 1.00 41.44 109 CYS A N 1
ATOM 823 C CA . CYS A 1 109 ? 9.240 11.019 -28.794 1.00 41.44 109 CYS A CA 1
ATOM 824 C C . CYS A 1 109 ? 9.378 12.548 -28.707 1.00 41.44 109 CYS A C 1
ATOM 826 O O . CYS A 1 109 ? 8.384 13.269 -28.775 1.00 41.44 109 CYS A O 1
ATOM 828 N N . PHE A 1 110 ? 10.607 13.038 -28.562 1.00 39.25 110 PHE A N 1
ATOM 829 C CA . PHE A 1 110 ? 10.953 14.417 -28.887 1.00 39.25 110 PHE A CA 1
ATOM 830 C C . PHE A 1 110 ? 12.232 14.368 -29.723 1.00 39.25 110 PHE A C 1
ATOM 832 O O . PHE A 1 110 ? 13.343 14.451 -29.201 1.00 39.25 110 PHE A O 1
ATOM 839 N N . ASP A 1 111 ? 12.029 14.075 -31.007 1.00 38.19 111 ASP A N 1
ATOM 840 C CA . ASP A 1 111 ? 12.846 14.680 -32.059 1.00 38.19 111 ASP A CA 1
ATOM 841 C C . ASP A 1 111 ? 12.642 16.204 -31.997 1.00 38.19 111 ASP A C 1
ATOM 843 O O . ASP A 1 111 ? 11.460 16.623 -31.899 1.00 38.19 111 ASP A O 1
#

pLDDT: mean 81.45, std 13.83, range [38.19, 96.12]

Radius of gyration: 19.2 Å; Cα contacts (8 Å, |Δi|>4): 82; chains: 1; bounding box: 54×34×52 Å

Sequence (111 aa):
MLPANPQARRSRLKIFNAVVCVVGVVVSVYAYVVETRAEEDPKYSPMCDLSPNVSCTKAFNSEYGKGMGLLQRFVGNDSVLVQPNSVYGIIFYVTVLICGMLNGGCEDCFD

Secondary structure (DSSP, 8-state):
-----HHHHHHHHHHHHHHHHHHHHHHHHHHHHHHHHHHH-TT---TT--BTTB-HHHHHTSGGGBGGGTHHHHH-TTSTT--BHHHHHHHHHHHHHHHHHHTTTSSSS--